Protein AF-A0A382S630-F1 (afdb_monomer)

Structure (mmCIF, N/CA/C/O backbone):
data_AF-A0A382S630-F1
#
_entry.id   AF-A0A382S630-F1
#
loop_
_atom_site.group_PDB
_atom_site.id
_atom_site.type_symbol
_atom_site.label_atom_id
_atom_site.label_alt_id
_atom_site.label_comp_id
_atom_site.label_asym_id
_atom_site.label_entity_id
_atom_site.label_seq_id
_atom_site.pdbx_PDB_ins_code
_atom_site.Cartn_x
_atom_site.Cartn_y
_atom_site.Cartn_z
_atom_site.occupancy
_atom_site.B_iso_or_equiv
_atom_site.auth_seq_id
_atom_site.auth_comp_id
_atom_site.auth_asym_id
_atom_site.auth_atom_id
_atom_site.pdbx_PDB_model_num
ATOM 1 N N . MET A 1 1 ? -16.430 -26.036 9.013 1.00 39.47 1 MET A N 1
ATOM 2 C CA . MET A 1 1 ? -15.439 -25.016 9.418 1.00 39.47 1 MET A CA 1
ATOM 3 C C . MET A 1 1 ? -15.789 -23.757 8.652 1.00 39.47 1 MET A C 1
ATOM 5 O O . MET A 1 1 ? -15.904 -23.854 7.438 1.00 39.47 1 MET A O 1
ATOM 9 N N . ALA A 1 2 ? -16.091 -22.648 9.326 1.00 51.06 2 ALA A N 1
ATOM 10 C CA . ALA A 1 2 ? -16.344 -21.387 8.632 1.00 51.06 2 ALA A CA 1
ATOM 11 C C . ALA A 1 2 ? -15.013 -20.877 8.064 1.00 51.06 2 ALA A C 1
ATOM 13 O O . ALA A 1 2 ? -14.017 -20.856 8.782 1.00 51.06 2 ALA A O 1
ATOM 14 N N . GLU A 1 3 ? -14.987 -20.548 6.776 1.00 55.16 3 GLU A N 1
ATOM 15 C CA . GLU A 1 3 ? -13.829 -19.933 6.130 1.00 55.16 3 GLU A CA 1
ATOM 16 C C . GLU A 1 3 ? -13.650 -18.530 6.730 1.00 55.16 3 GLU A C 1
ATOM 18 O O . GLU A 1 3 ? -14.594 -17.735 6.737 1.00 55.16 3 GLU A O 1
ATOM 23 N N . GLU A 1 4 ? -12.481 -18.241 7.307 1.00 59.47 4 GLU A N 1
ATOM 24 C CA . GLU A 1 4 ? -12.197 -16.895 7.808 1.00 59.47 4 GLU A CA 1
ATOM 25 C C . GLU A 1 4 ? -12.275 -15.903 6.635 1.00 59.47 4 GLU A C 1
ATOM 27 O O . GLU A 1 4 ? -11.759 -16.191 5.548 1.00 59.47 4 GLU A O 1
ATOM 32 N N . PRO A 1 5 ? -12.929 -14.740 6.799 1.00 61.81 5 PRO A N 1
ATOM 33 C CA . PRO A 1 5 ? -13.053 -13.784 5.711 1.00 61.81 5 PRO A CA 1
ATOM 34 C C . PRO A 1 5 ? -11.660 -13.359 5.230 1.00 61.81 5 PRO A C 1
ATOM 36 O O . PRO A 1 5 ? -10.857 -12.833 5.995 1.00 61.81 5 PRO A O 1
ATOM 39 N N . LYS A 1 6 ? -11.390 -13.546 3.928 1.00 67.06 6 LYS A N 1
ATOM 40 C CA . LYS A 1 6 ? -10.089 -13.254 3.288 1.00 67.06 6 LYS A CA 1
ATOM 41 C C . LYS A 1 6 ? -9.606 -11.808 3.488 1.00 67.06 6 LYS A C 1
ATOM 43 O O . LYS A 1 6 ? -8.434 -11.533 3.265 1.00 67.06 6 LYS A O 1
ATOM 48 N N . PHE A 1 7 ? -10.484 -10.884 3.877 1.00 72.06 7 PHE A N 1
ATOM 49 C CA . PHE A 1 7 ? -10.171 -9.479 4.138 1.00 72.06 7 PHE A CA 1
ATOM 50 C C . PHE A 1 7 ? -10.867 -9.009 5.422 1.00 72.06 7 PHE A C 1
ATOM 52 O O . PHE A 1 7 ? -11.997 -9.416 5.689 1.00 72.06 7 PHE A O 1
ATOM 59 N N . ASN A 1 8 ? -10.234 -8.095 6.166 1.00 64.56 8 ASN A N 1
ATOM 60 C CA . ASN A 1 8 ? -10.597 -7.684 7.533 1.00 64.56 8 ASN A CA 1
ATOM 61 C C . ASN A 1 8 ? -11.897 -6.847 7.659 1.00 64.56 8 ASN A C 1
ATOM 63 O O . ASN A 1 8 ? -12.125 -6.197 8.676 1.00 64.56 8 ASN A O 1
ATOM 67 N N . GLY A 1 9 ? -12.774 -6.871 6.650 1.00 63.47 9 GLY A N 1
ATOM 68 C CA . GLY A 1 9 ? -14.088 -6.220 6.680 1.00 63.47 9 GLY A CA 1
ATOM 69 C C . GLY A 1 9 ? -14.161 -4.885 5.924 1.00 63.47 9 GLY A C 1
ATOM 70 O O . GLY A 1 9 ? -13.616 -3.868 6.342 1.00 63.47 9 GLY A O 1
ATOM 71 N N . ASN A 1 10 ? -14.899 -4.921 4.809 1.00 71.00 10 ASN A N 1
ATOM 72 C CA . ASN A 1 10 ? -15.641 -3.849 4.126 1.00 71.00 10 ASN A CA 1
ATOM 73 C C . ASN A 1 10 ? -14.943 -2.513 3.816 1.00 71.00 10 ASN A C 1
ATOM 75 O O . ASN A 1 10 ? -15.542 -1.451 3.987 1.00 71.00 10 ASN A O 1
ATOM 79 N N . PHE A 1 11 ? -13.739 -2.539 3.236 1.00 86.44 11 PHE A N 1
ATOM 80 C CA . PHE A 1 11 ? -13.334 -1.399 2.404 1.00 86.44 11 PHE A CA 1
ATOM 81 C C . PHE A 1 11 ? -14.377 -1.179 1.300 1.00 86.44 11 PHE A C 1
ATOM 83 O O . PHE A 1 11 ? -14.669 -2.095 0.528 1.00 86.44 11 PHE A O 1
ATOM 90 N N . LEU A 1 12 ? -14.918 0.036 1.202 1.00 90.69 12 LEU A N 1
ATOM 91 C CA . LEU A 1 12 ? -15.762 0.420 0.075 1.00 90.69 12 LEU A CA 1
ATOM 92 C C . LEU A 1 12 ? -14.939 0.354 -1.212 1.00 90.69 12 LEU A C 1
ATOM 94 O O . LEU A 1 12 ? -13.759 0.705 -1.218 1.00 90.69 12 LEU A O 1
ATOM 98 N N . THR A 1 13 ? -15.575 0.009 -2.333 1.00 91.81 13 THR A N 1
ATOM 99 C CA . THR A 1 13 ? -14.925 -0.016 -3.656 1.00 91.81 13 THR A CA 1
ATOM 100 C C . THR A 1 13 ? -14.141 1.264 -3.948 1.00 91.81 13 THR A C 1
ATOM 102 O O . THR A 1 13 ? -13.046 1.213 -4.502 1.00 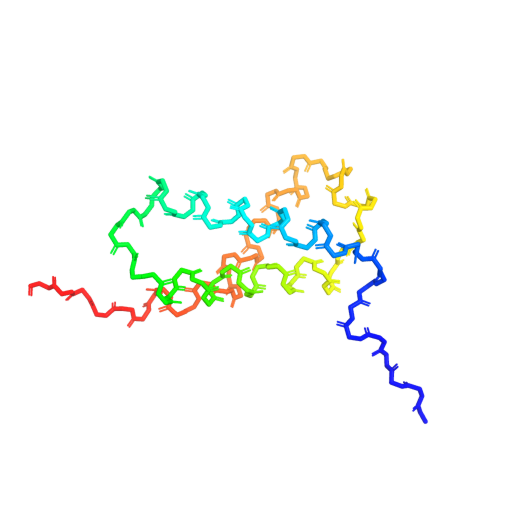91.81 13 THR A O 1
ATOM 105 N N . LYS A 1 14 ? -14.676 2.419 -3.532 1.00 93.88 14 LYS A N 1
ATOM 106 C CA . LYS A 1 14 ? -13.998 3.712 -3.658 1.00 93.88 14 LYS A CA 1
ATOM 107 C C . LYS A 1 14 ? -12.684 3.759 -2.867 1.00 93.88 14 LYS A C 1
ATOM 109 O O . LYS A 1 14 ? -11.668 4.122 -3.440 1.00 93.88 14 LYS A O 1
ATOM 114 N N . GLN A 1 15 ? -12.682 3.315 -1.611 1.00 93.88 15 GLN A N 1
ATOM 115 C CA . GLN A 1 15 ? -11.486 3.305 -0.760 1.00 93.88 15 GLN A CA 1
ATOM 116 C C . GLN A 1 15 ? -10.410 2.354 -1.299 1.00 93.88 15 GLN A C 1
ATOM 118 O O . GLN A 1 15 ? -9.226 2.661 -1.241 1.00 93.88 15 GLN A O 1
ATOM 123 N N . ILE A 1 16 ? -10.813 1.214 -1.870 1.00 94.88 16 ILE A N 1
ATOM 124 C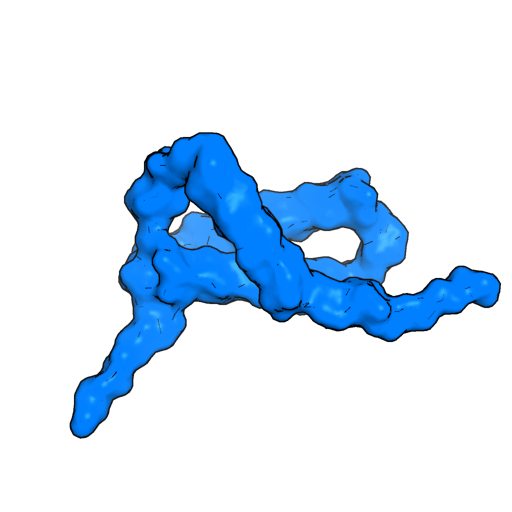 CA . ILE A 1 16 ? -9.880 0.284 -2.526 1.00 94.88 16 ILE A CA 1
ATOM 125 C C . ILE A 1 16 ? -9.193 0.974 -3.711 1.00 94.88 16 ILE A C 1
ATOM 127 O O . ILE A 1 16 ? -7.973 0.910 -3.839 1.00 94.88 16 ILE A O 1
ATOM 131 N N . ARG A 1 17 ? -9.968 1.669 -4.554 1.00 97.06 17 ARG A N 1
ATOM 132 C CA . ARG A 1 17 ? -9.427 2.417 -5.699 1.00 97.06 17 ARG A CA 1
ATOM 133 C C . ARG A 1 17 ? -8.510 3.553 -5.260 1.00 97.06 17 ARG A C 1
ATOM 135 O O . ARG A 1 17 ? -7.479 3.751 -5.885 1.00 97.06 17 ARG A O 1
ATOM 142 N N . GLU A 1 18 ? -8.857 4.262 -4.190 1.00 96.38 18 GLU A N 1
ATOM 143 C CA . GLU A 1 18 ? -8.023 5.330 -3.629 1.00 96.38 18 GLU A CA 1
ATOM 144 C C . GLU 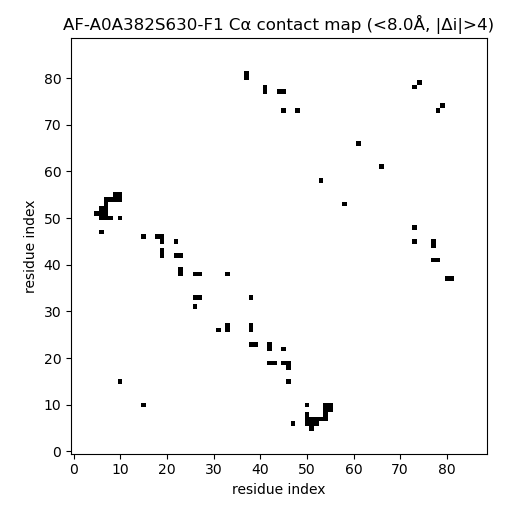A 1 18 ? -6.682 4.790 -3.120 1.00 96.38 18 GLU A C 1
ATOM 146 O O . GLU A 1 18 ? -5.643 5.356 -3.452 1.00 96.38 18 GLU A O 1
ATOM 151 N N . LEU A 1 19 ? -6.675 3.665 -2.395 1.00 95.44 19 LEU A N 1
ATOM 152 C CA . LEU A 1 19 ? -5.432 3.025 -1.943 1.00 95.44 19 LEU A CA 1
ATOM 153 C C . LEU A 1 19 ? -4.535 2.628 -3.111 1.00 95.44 19 LEU A C 1
ATOM 155 O O . LEU A 1 19 ? -3.341 2.941 -3.119 1.00 95.44 19 LEU A O 1
ATOM 159 N N . TRP A 1 20 ? -5.125 1.983 -4.116 1.00 97.94 20 TRP A N 1
ATOM 160 C CA . TRP A 1 20 ? -4.398 1.575 -5.308 1.00 97.94 20 TRP A CA 1
ATOM 161 C C . TRP A 1 20 ? -3.856 2.785 -6.077 1.00 97.94 20 TRP A C 1
ATOM 163 O O . TRP A 1 20 ? -2.693 2.801 -6.476 1.00 97.94 20 TRP A O 1
ATOM 173 N N . GLN A 1 21 ? -4.669 3.834 -6.240 1.00 97.88 21 GLN A N 1
ATOM 174 C CA . GLN A 1 21 ? -4.283 5.053 -6.947 1.00 97.88 21 GLN A CA 1
ATOM 175 C C . GLN A 1 21 ? -3.141 5.779 -6.236 1.00 97.88 21 GLN A C 1
ATOM 177 O O . GLN A 1 21 ? -2.190 6.191 -6.901 1.00 97.88 21 GLN A O 1
ATOM 182 N N . VAL A 1 22 ? -3.201 5.908 -4.906 1.00 96.31 22 VAL A N 1
ATOM 183 C CA . VAL A 1 22 ? -2.112 6.491 -4.112 1.00 96.31 22 VAL A CA 1
ATOM 184 C C . VAL A 1 22 ? -0.829 5.699 -4.335 1.00 96.31 22 VAL A C 1
ATOM 186 O O . VAL A 1 22 ? 0.182 6.294 -4.696 1.00 96.31 22 VAL A O 1
ATOM 189 N N . CYS A 1 23 ? -0.877 4.367 -4.230 1.00 96.75 23 CYS A N 1
ATOM 190 C CA . CYS A 1 23 ? 0.286 3.531 -4.518 1.00 96.75 23 CYS A CA 1
ATOM 191 C C . CYS A 1 23 ? 0.834 3.774 -5.934 1.00 96.75 23 CYS A C 1
ATOM 193 O O . CYS A 1 23 ? 2.020 4.064 -6.100 1.00 96.75 23 CYS A O 1
ATOM 195 N N . SER A 1 24 ? -0.028 3.713 -6.952 1.00 97.00 24 SER A N 1
ATOM 196 C CA . SER A 1 24 ? 0.384 3.826 -8.353 1.00 97.00 24 SER A CA 1
ATOM 197 C C . SER A 1 24 ? 1.009 5.187 -8.660 1.00 97.00 24 SER A C 1
ATOM 199 O O . SER A 1 24 ? 2.039 5.247 -9.331 1.00 97.00 24 SER A O 1
ATOM 201 N N . ILE A 1 25 ? 0.423 6.281 -8.163 1.00 97.38 25 ILE A N 1
ATOM 202 C CA . ILE A 1 25 ? 0.959 7.636 -8.353 1.00 97.38 25 ILE A CA 1
ATOM 203 C C . ILE A 1 25 ? 2.292 7.789 -7.618 1.00 97.38 25 ILE A C 1
ATOM 205 O O . ILE A 1 25 ? 3.251 8.300 -8.193 1.00 97.38 25 ILE A O 1
ATOM 209 N N . THR A 1 26 ? 2.390 7.313 -6.375 1.00 95.44 26 THR A N 1
ATOM 210 C CA . THR A 1 26 ? 3.636 7.380 -5.604 1.00 95.44 26 THR A CA 1
ATOM 211 C C . THR A 1 26 ? 4.767 6.628 -6.302 1.00 95.44 26 THR A C 1
ATOM 213 O O . THR A 1 26 ? 5.852 7.184 -6.459 1.00 95.44 26 THR A O 1
ATOM 216 N N . PHE A 1 27 ? 4.527 5.407 -6.787 1.00 94.19 27 PHE A N 1
ATOM 217 C CA . PHE A 1 27 ? 5.541 4.667 -7.539 1.00 94.19 27 PHE A CA 1
ATOM 218 C C . PHE A 1 27 ? 5.868 5.314 -8.888 1.00 94.19 27 PHE A C 1
ATOM 220 O O . PHE A 1 27 ? 7.036 5.355 -9.251 1.00 94.19 27 PHE A O 1
ATOM 227 N N . GLN A 1 28 ? 4.889 5.856 -9.619 1.00 95.06 28 GLN A N 1
ATOM 228 C CA . GLN A 1 28 ? 5.150 6.566 -10.880 1.00 95.06 28 GLN A CA 1
ATOM 229 C C . GLN A 1 28 ? 6.042 7.797 -10.678 1.00 95.06 28 GLN A C 1
ATOM 231 O O . GLN A 1 28 ? 6.894 8.066 -11.523 1.00 95.06 28 GLN A O 1
ATOM 236 N N . ASN A 1 29 ? 5.850 8.530 -9.580 1.00 95.75 29 ASN A N 1
ATOM 237 C CA . ASN A 1 29 ? 6.618 9.738 -9.280 1.00 95.75 29 ASN A CA 1
ATOM 238 C C . ASN A 1 29 ? 8.021 9.415 -8.749 1.00 95.75 29 ASN A C 1
ATOM 240 O O . ASN A 1 29 ? 8.984 10.068 -9.137 1.00 95.75 29 ASN A O 1
ATOM 244 N N . ASN A 1 30 ? 8.142 8.408 -7.880 1.00 92.88 30 ASN A N 1
ATOM 245 C CA . ASN A 1 30 ? 9.409 8.072 -7.222 1.00 92.88 30 ASN A CA 1
ATOM 246 C C . ASN A 1 30 ? 10.273 7.093 -8.034 1.00 92.88 30 ASN A C 1
ATOM 248 O O . ASN A 1 30 ? 11.491 7.062 -7.874 1.00 92.88 30 ASN A O 1
ATOM 252 N N . HIS A 1 31 ? 9.645 6.288 -8.892 1.00 91.06 31 HIS A N 1
ATOM 253 C CA . HIS A 1 31 ? 10.281 5.264 -9.721 1.00 91.06 31 HIS A CA 1
ATOM 254 C C . HIS A 1 31 ? 9.710 5.303 -11.153 1.00 91.06 31 HIS A C 1
ATOM 256 O O . HIS A 1 31 ? 9.094 4.331 -11.603 1.00 91.06 31 HIS A O 1
ATOM 262 N N . P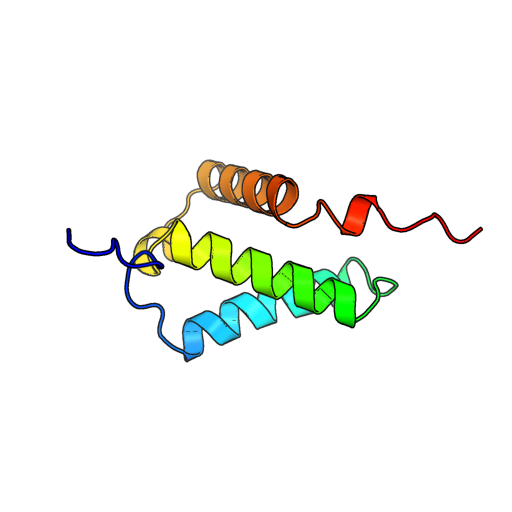RO A 1 32 ? 9.876 6.418 -11.890 1.00 91.69 32 PRO A N 1
ATOM 263 C CA . PRO A 1 32 ? 9.297 6.579 -13.226 1.00 91.69 32 PRO A CA 1
ATOM 264 C C . PRO A 1 32 ? 9.777 5.531 -14.240 1.00 91.69 32 PRO A C 1
ATOM 266 O O . PRO A 1 32 ? 9.046 5.217 -15.174 1.00 91.69 32 PRO A O 1
ATOM 269 N N . GLN A 1 33 ? 10.970 4.971 -14.033 1.00 92.06 33 GLN A N 1
ATOM 270 C CA . GLN A 1 33 ? 11.580 3.913 -14.839 1.00 92.06 33 GLN A CA 1
ATOM 271 C C . GLN A 1 33 ? 11.049 2.505 -14.534 1.00 92.06 33 GLN A C 1
ATOM 273 O O . GLN A 1 33 ? 11.380 1.562 -15.248 1.00 92.06 33 GLN A O 1
ATOM 278 N N . LEU A 1 34 ? 10.276 2.336 -13.456 1.00 88.81 34 LEU A N 1
ATOM 279 C CA . LEU A 1 34 ? 9.700 1.044 -13.109 1.00 88.81 34 LEU A CA 1
ATOM 280 C C . LEU A 1 34 ? 8.659 0.655 -14.156 1.00 88.81 34 LEU A C 1
ATOM 282 O O . LEU A 1 34 ? 7.721 1.421 -14.402 1.00 88.81 34 LEU A O 1
ATOM 286 N N . ASP A 1 35 ? 8.814 -0.551 -14.702 1.00 92.38 35 ASP A N 1
ATOM 287 C CA . ASP A 1 35 ? 7.861 -1.136 -15.638 1.00 92.38 35 ASP A CA 1
ATOM 288 C C . ASP A 1 35 ? 6.423 -1.062 -15.100 1.00 92.38 35 ASP A C 1
ATOM 290 O O . ASP A 1 35 ? 6.153 -1.299 -13.916 1.00 92.38 35 ASP A O 1
ATOM 294 N N . GLN A 1 36 ? 5.495 -0.713 -15.988 1.00 92.88 36 GLN A N 1
ATOM 295 C CA . GLN A 1 36 ? 4.108 -0.464 -15.623 1.00 92.88 36 GLN A CA 1
ATOM 296 C C . GLN A 1 36 ? 3.426 -1.717 -15.070 1.00 92.88 36 GLN A C 1
ATOM 298 O O . GLN A 1 36 ? 2.700 -1.611 -14.080 1.00 92.88 36 GLN A O 1
ATOM 303 N N . ALA A 1 37 ? 3.678 -2.892 -15.656 1.00 92.50 37 ALA A N 1
ATOM 304 C CA . ALA A 1 37 ? 3.084 -4.136 -15.182 1.00 92.50 37 ALA A CA 1
ATOM 305 C C . ALA A 1 37 ? 3.619 -4.489 -13.792 1.00 92.50 37 ALA A C 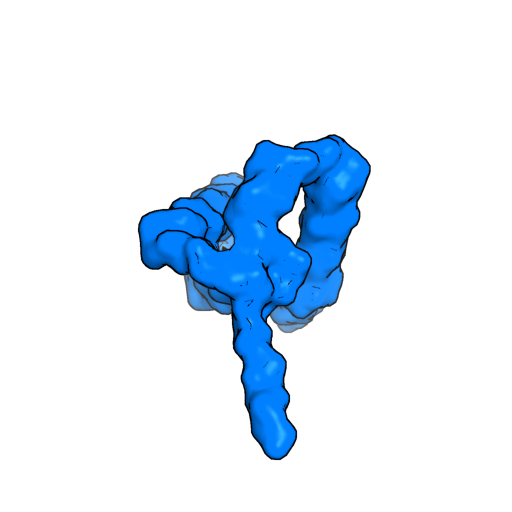1
ATOM 307 O O . ALA A 1 37 ? 2.841 -4.800 -12.890 1.00 92.50 37 ALA A O 1
ATOM 308 N N . LEU A 1 38 ? 4.927 -4.336 -13.575 1.00 92.69 38 LEU A N 1
ATOM 309 C CA . LEU A 1 38 ? 5.523 -4.586 -12.264 1.00 92.69 38 LEU A CA 1
ATOM 310 C C . LEU A 1 38 ? 5.006 -3.613 -11.193 1.00 92.69 38 LEU A C 1
ATOM 312 O O . LEU A 1 38 ? 4.746 -4.018 -10.060 1.00 92.69 38 LEU A O 1
ATOM 316 N N . ARG A 1 39 ? 4.795 -2.339 -11.543 1.00 94.19 39 ARG A N 1
ATOM 317 C CA . ARG A 1 39 ? 4.171 -1.367 -10.638 1.00 94.19 39 ARG A CA 1
ATOM 318 C C . ARG A 1 39 ? 2.755 -1.778 -10.246 1.00 94.19 39 ARG A C 1
ATOM 320 O O . ARG A 1 39 ? 2.404 -1.687 -9.071 1.00 94.19 39 ARG A O 1
ATOM 327 N N . TRP A 1 40 ? 1.947 -2.203 -11.213 1.00 95.31 40 TRP A N 1
ATOM 328 C CA . TRP A 1 40 ? 0.583 -2.658 -10.957 1.00 95.31 40 TRP A CA 1
ATOM 329 C C . TRP A 1 40 ? 0.562 -3.864 -10.022 1.00 95.31 40 TRP A C 1
ATOM 331 O O . TRP A 1 40 ? -0.156 -3.827 -9.027 1.00 95.31 40 TRP A O 1
ATOM 341 N N . GLU A 1 41 ? 1.423 -4.860 -10.252 1.00 94.44 41 GLU A N 1
ATOM 342 C CA . GLU A 1 41 ? 1.537 -6.026 -9.367 1.00 94.44 41 GLU A CA 1
ATOM 343 C C . GLU A 1 41 ? 1.878 -5.641 -7.919 1.00 94.44 41 GLU A C 1
ATOM 345 O O . GLU A 1 41 ? 1.295 -6.173 -6.970 1.00 94.44 41 GLU A O 1
ATOM 350 N N . VAL A 1 42 ? 2.809 -4.700 -7.728 1.00 95.56 42 VAL A N 1
ATOM 351 C CA . VAL A 1 42 ? 3.171 -4.212 -6.390 1.00 95.56 42 VAL A CA 1
ATOM 352 C C . VAL A 1 42 ? 1.993 -3.493 -5.734 1.00 95.56 42 VAL A C 1
ATOM 354 O O . VAL A 1 42 ? 1.704 -3.744 -4.563 1.00 95.56 42 VAL A O 1
ATOM 357 N N . CYS A 1 43 ? 1.278 -2.639 -6.469 1.00 97.06 43 CYS A N 1
ATOM 358 C CA . CYS A 1 43 ? 0.146 -1.895 -5.919 1.00 97.06 43 CYS A CA 1
ATOM 359 C C . CYS A 1 43 ? -1.084 -2.757 -5.632 1.00 97.06 43 CYS A C 1
ATOM 361 O O . CYS A 1 43 ? -1.787 -2.500 -4.648 1.00 97.06 43 CYS A O 1
ATOM 363 N N . ASP A 1 44 ? -1.301 -3.814 -6.410 1.00 96.44 44 ASP A N 1
ATOM 364 C CA . ASP A 1 44 ? -2.283 -4.849 -6.095 1.00 96.44 44 ASP A CA 1
ATOM 365 C C . ASP A 1 44 ? -1.917 -5.537 -4.775 1.00 96.44 44 ASP A C 1
ATOM 367 O O . ASP A 1 44 ? -2.747 -5.611 -3.865 1.00 96.44 44 ASP A O 1
ATOM 371 N N . CYS A 1 45 ? -0.652 -5.947 -4.616 1.00 96.19 45 CYS A N 1
ATOM 372 C CA . CYS A 1 45 ? -0.168 -6.573 -3.385 1.00 96.19 45 CYS A CA 1
ATOM 373 C C . CYS A 1 45 ?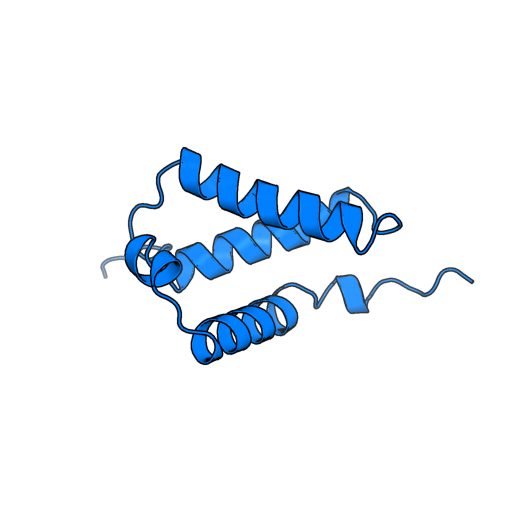 -0.292 -5.647 -2.166 1.00 96.19 45 CYS A C 1
ATOM 375 O O . CYS A 1 45 ? -0.804 -6.069 -1.127 1.00 96.19 45 CYS A O 1
ATOM 377 N N . TYR A 1 46 ? 0.112 -4.378 -2.285 1.00 96.50 46 TYR A N 1
ATOM 378 C CA . TYR A 1 46 ? -0.000 -3.395 -1.203 1.00 96.50 46 TYR A CA 1
ATOM 379 C C . TYR A 1 46 ? -1.459 -3.225 -0.766 1.00 96.50 46 TYR A C 1
ATOM 381 O O . TYR A 1 46 ? -1.770 -3.275 0.426 1.00 96.50 46 TYR A O 1
ATOM 389 N N . THR A 1 47 ? -2.363 -3.061 -1.734 1.00 95.88 47 THR A N 1
ATOM 390 C CA . THR A 1 47 ? -3.798 -2.889 -1.481 1.00 95.88 47 THR A CA 1
ATOM 391 C C . THR A 1 47 ? -4.378 -4.113 -0.777 1.00 95.88 47 THR A C 1
ATOM 393 O O . THR A 1 47 ? -5.093 -3.981 0.219 1.00 95.88 47 THR A O 1
ATOM 396 N N . ASP A 1 48 ? -4.041 -5.313 -1.244 1.00 94.62 48 ASP A N 1
ATOM 397 C CA . ASP A 1 48 ? -4.488 -6.563 -0.638 1.00 94.62 48 ASP A CA 1
ATOM 398 C C . ASP A 1 48 ? -3.950 -6.755 0.778 1.00 94.62 48 ASP A C 1
ATOM 400 O O . ASP A 1 48 ? -4.712 -7.130 1.671 1.00 94.62 48 ASP A O 1
ATOM 404 N N . LEU A 1 49 ? -2.670 -6.468 1.016 1.00 93.69 49 LEU A N 1
ATOM 405 C CA . LEU A 1 49 ? -2.064 -6.613 2.335 1.00 93.69 49 LEU A CA 1
ATOM 406 C C . LEU A 1 49 ? -2.686 -5.642 3.345 1.00 93.69 49 LEU A C 1
ATOM 408 O O . LEU A 1 49 ? -3.013 -6.051 4.461 1.00 93.69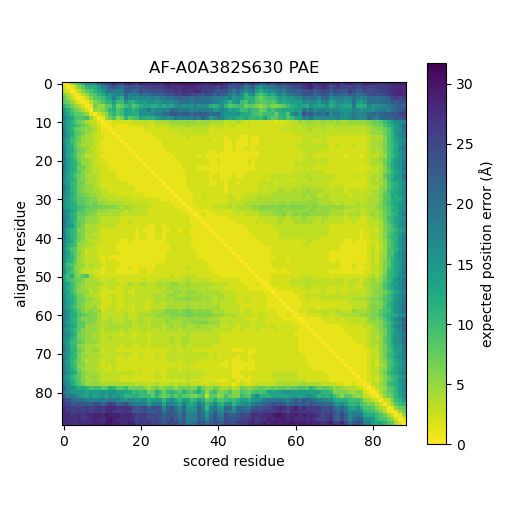 49 LEU A O 1
ATOM 412 N N . ILE A 1 50 ? -2.942 -4.390 2.954 1.00 93.88 50 ILE A N 1
ATOM 413 C CA . ILE A 1 50 ? -3.662 -3.418 3.792 1.00 93.88 50 ILE A CA 1
ATOM 414 C C . ILE A 1 50 ? -5.063 -3.941 4.125 1.00 93.88 50 ILE A C 1
ATOM 416 O O . ILE A 1 50 ? -5.437 -3.989 5.294 1.00 93.88 50 ILE A O 1
ATOM 420 N N . ARG A 1 51 ? -5.820 -4.409 3.125 1.00 92.62 51 ARG A N 1
ATOM 421 C CA . ARG A 1 51 ? -7.193 -4.918 3.306 1.00 92.62 51 ARG A CA 1
ATOM 422 C C . ARG A 1 51 ? -7.270 -6.188 4.152 1.00 92.62 51 ARG A C 1
ATOM 424 O O . ARG A 1 51 ? -8.297 -6.447 4.774 1.00 92.62 51 ARG A O 1
ATOM 431 N N . ARG A 1 52 ? -6.217 -7.007 4.151 1.00 89.31 52 ARG A N 1
ATOM 432 C CA . ARG A 1 52 ? -6.106 -8.208 4.995 1.00 89.31 52 ARG A CA 1
ATOM 433 C C . ARG A 1 52 ? -5.774 -7.878 6.440 1.00 89.31 52 ARG A C 1
ATOM 435 O O . ARG A 1 52 ? -6.153 -8.626 7.326 1.00 89.31 52 ARG A O 1
ATOM 442 N N . THR A 1 53 ? -5.044 -6.792 6.675 1.00 87.88 53 THR A N 1
ATOM 443 C CA . THR A 1 53 ? -4.414 -6.529 7.977 1.00 87.88 53 THR A CA 1
ATOM 444 C C . THR A 1 53 ? -5.086 -5.414 8.762 1.00 87.88 53 THR A C 1
ATOM 446 O O . THR A 1 53 ? -5.043 -5.436 9.988 1.00 87.88 53 THR A O 1
ATOM 449 N N . LEU A 1 54 ? -5.753 -4.475 8.094 1.00 90.94 54 LEU A N 1
ATOM 450 C CA . LEU A 1 54 ? -6.339 -3.286 8.707 1.00 90.94 54 LEU A CA 1
ATOM 451 C C . LEU A 1 54 ? -7.799 -3.108 8.294 1.00 90.94 54 LEU A C 1
ATOM 453 O O . LEU A 1 54 ? -8.231 -3.584 7.249 1.00 90.94 54 LEU A O 1
ATOM 457 N N . THR A 1 55 ? -8.550 -2.381 9.117 1.00 90.25 55 THR A N 1
ATOM 458 C CA . THR A 1 55 ? -9.863 -1.832 8.759 1.00 90.25 55 THR A CA 1
ATOM 459 C C . THR A 1 55 ? -9.698 -0.394 8.249 1.00 90.25 55 THR A C 1
ATOM 461 O O . THR A 1 55 ? -8.693 0.248 8.578 1.00 90.25 55 THR A O 1
ATOM 464 N N . PRO A 1 56 ? -10.668 0.165 7.499 1.00 89.38 56 PRO A N 1
ATOM 465 C CA . PRO A 1 56 ? -10.606 1.565 7.072 1.00 89.38 56 PRO A CA 1
ATOM 466 C C . PRO A 1 56 ? -10.447 2.551 8.241 1.00 89.38 56 PRO A C 1
ATOM 468 O O . PRO A 1 56 ? -9.655 3.486 8.156 1.00 89.38 56 PRO A O 1
ATOM 471 N N . ASP A 1 57 ? -11.149 2.309 9.355 1.00 89.56 57 ASP A N 1
ATOM 472 C CA . ASP A 1 57 ? -11.055 3.137 10.565 1.00 89.56 57 ASP A CA 1
ATOM 473 C C . ASP A 1 57 ? -9.652 3.094 11.181 1.00 89.56 57 ASP A C 1
ATOM 475 O O . ASP A 1 57 ? -9.078 4.132 11.510 1.00 89.56 57 ASP A O 1
ATOM 479 N N . LYS A 1 58 ? -9.060 1.896 11.284 1.00 90.38 58 LYS A N 1
ATOM 480 C CA . LYS A 1 58 ? -7.715 1.742 11.840 1.00 90.38 58 LYS A CA 1
ATOM 481 C C . LYS A 1 58 ? -6.655 2.363 10.934 1.00 90.38 58 LYS A C 1
ATOM 483 O O . LYS A 1 58 ? -5.726 2.981 11.447 1.00 90.38 58 LYS A O 1
ATOM 488 N N . LEU A 1 59 ? -6.806 2.231 9.616 1.00 90.31 59 LEU A N 1
ATOM 489 C CA . LEU A 1 59 ? -5.905 2.831 8.634 1.00 90.31 59 LEU A CA 1
ATOM 490 C C . LEU A 1 59 ? -5.889 4.365 8.736 1.00 90.31 59 LEU A C 1
ATOM 492 O O . LEU A 1 59 ? -4.821 4.967 8.687 1.00 90.31 59 LEU A O 1
ATOM 496 N N . GLY A 1 60 ? -7.050 4.995 8.943 1.00 88.62 60 GLY A N 1
ATOM 497 C CA . GLY A 1 60 ? -7.159 6.448 9.120 1.00 88.62 60 GLY A CA 1
ATOM 498 C C . GLY A 1 60 ? -6.620 6.981 10.455 1.00 88.62 60 GLY A C 1
ATOM 499 O O . GLY A 1 60 ? -6.496 8.191 10.618 1.00 88.62 60 GLY A O 1
ATOM 500 N N . LYS A 1 61 ? -6.301 6.098 11.409 1.00 94.12 61 LYS A N 1
ATOM 501 C CA . LYS A 1 61 ? -5.857 6.437 12.774 1.00 94.12 61 LYS A CA 1
ATOM 502 C C . LYS A 1 61 ? -4.456 5.913 13.097 1.00 94.12 61 LYS A C 1
ATOM 504 O O . LYS A 1 61 ? -4.114 5.781 14.272 1.00 94.12 61 LYS A O 1
ATOM 509 N N . LEU A 1 62 ? -3.666 5.551 12.085 1.00 93.12 62 LEU A N 1
ATOM 510 C CA . LEU A 1 62 ? -2.292 5.113 12.315 1.00 93.12 62 LEU A CA 1
ATOM 511 C C . LEU A 1 62 ? -1.459 6.278 12.852 1.00 93.12 62 LEU A C 1
ATOM 513 O O . LEU A 1 62 ? -1.419 7.353 12.255 1.00 93.12 62 LEU A O 1
ATOM 517 N N . ASP A 1 63 ? -0.768 6.046 13.964 1.00 95.62 63 ASP A N 1
ATOM 518 C CA . ASP A 1 63 ? 0.294 6.946 14.402 1.00 95.62 63 ASP A CA 1
ATOM 519 C C . ASP A 1 63 ? 1.548 6.788 13.518 1.00 95.62 63 ASP A C 1
ATOM 521 O O . ASP A 1 63 ? 1.650 5.880 12.687 1.00 95.62 63 ASP A O 1
ATOM 525 N N . TYR A 1 64 ? 2.532 7.672 13.698 1.00 93.62 64 TYR A N 1
ATOM 526 C CA . TYR A 1 64 ? 3.769 7.644 12.912 1.00 93.62 64 TYR A CA 1
ATOM 527 C C . TYR A 1 64 ? 4.506 6.297 12.994 1.00 93.62 64 TYR A C 1
ATOM 529 O O . TYR A 1 64 ? 5.025 5.805 11.988 1.00 93.62 64 TYR A O 1
ATOM 537 N N . LYS A 1 65 ? 4.552 5.680 14.181 1.00 96.19 65 LYS A N 1
ATOM 538 C CA . LYS A 1 65 ? 5.241 4.404 14.387 1.00 96.19 65 LYS A CA 1
ATOM 539 C C . LYS A 1 65 ? 4.509 3.286 13.646 1.00 96.19 65 LYS A C 1
ATOM 541 O O . LYS A 1 65 ? 5.143 2.547 12.899 1.00 96.19 65 LYS A O 1
ATOM 546 N N . GLN A 1 66 ? 3.189 3.217 13.779 1.00 94.56 66 GLN A N 1
ATOM 547 C CA . GLN A 1 66 ? 2.341 2.245 13.091 1.00 94.56 66 GLN A CA 1
ATOM 548 C C . GLN A 1 66 ? 2.396 2.415 11.567 1.00 94.56 66 GLN A C 1
ATOM 550 O O . GLN A 1 66 ? 2.480 1.428 10.839 1.00 94.56 66 GLN A O 1
ATOM 555 N N . ALA A 1 67 ? 2.405 3.653 11.066 1.00 92.75 67 ALA A N 1
ATOM 556 C CA . ALA A 1 67 ? 2.553 3.936 9.640 1.00 92.75 67 ALA A CA 1
ATOM 557 C C . ALA A 1 67 ? 3.921 3.480 9.103 1.00 92.75 67 ALA A C 1
ATOM 559 O O . ALA A 1 67 ? 4.009 2.903 8.014 1.00 92.75 67 ALA A O 1
ATOM 560 N N . LYS A 1 68 ? 4.992 3.682 9.880 1.00 94.12 68 LYS A N 1
ATOM 561 C CA . LYS A 1 68 ? 6.336 3.201 9.538 1.00 94.12 68 LYS A CA 1
ATOM 562 C C . LYS A 1 68 ? 6.410 1.673 9.538 1.00 94.12 68 LYS A C 1
ATOM 564 O O . LYS A 1 68 ? 6.982 1.096 8.618 1.00 94.12 68 LYS A O 1
ATOM 569 N N . GLU A 1 69 ? 5.808 1.016 10.526 1.00 95.38 69 GLU A N 1
ATOM 570 C CA . GLU A 1 69 ? 5.727 -0.448 10.598 1.00 95.38 69 GLU A CA 1
ATOM 571 C C . GLU A 1 69 ? 4.942 -1.031 9.417 1.00 95.38 69 GLU A C 1
ATOM 573 O O . GLU A 1 69 ? 5.419 -1.964 8.768 1.00 95.38 69 GLU A O 1
ATOM 578 N N . LEU A 1 70 ? 3.794 -0.436 9.076 1.00 94.00 70 LEU A N 1
ATOM 579 C CA . LEU A 1 70 ? 3.024 -0.808 7.890 1.00 94.00 70 LEU A CA 1
ATOM 580 C C . LEU A 1 70 ? 3.857 -0.649 6.613 1.00 94.00 70 LEU A C 1
ATOM 582 O O . LEU A 1 70 ? 3.885 -1.561 5.793 1.00 94.00 70 LEU A O 1
ATOM 586 N N . SER A 1 71 ? 4.573 0.468 6.461 1.00 92.25 71 SER A N 1
ATOM 587 C CA . SER A 1 71 ? 5.423 0.718 5.289 1.00 92.25 71 SER A CA 1
ATOM 588 C C . SER A 1 71 ? 6.507 -0.349 5.136 1.00 92.25 71 SER A C 1
ATOM 590 O O . SER A 1 71 ? 6.670 -0.911 4.055 1.00 92.25 71 SER A O 1
ATOM 592 N N . SER A 1 72 ? 7.205 -0.684 6.224 1.00 93.94 72 SER A N 1
ATOM 593 C CA . SER A 1 72 ? 8.205 -1.757 6.228 1.00 93.94 72 SER A CA 1
ATOM 594 C C . SER A 1 72 ? 7.593 -3.107 5.863 1.00 93.94 72 SER A C 1
ATOM 596 O O . SER A 1 72 ? 8.175 -3.853 5.079 1.00 93.94 72 SER A O 1
ATOM 598 N N . LYS A 1 73 ? 6.405 -3.418 6.394 1.00 94.12 73 LYS A N 1
ATOM 599 C CA . LYS A 1 73 ? 5.697 -4.665 6.091 1.00 94.12 73 LYS A CA 1
ATOM 600 C C . LYS A 1 73 ? 5.336 -4.765 4.607 1.00 94.12 73 LYS A C 1
ATOM 602 O O . LYS A 1 73 ? 5.619 -5.783 3.983 1.00 94.12 73 LYS A O 1
ATOM 607 N N . LEU A 1 74 ? 4.780 -3.695 4.038 1.00 94.50 74 LEU A N 1
ATOM 608 C CA . LEU A 1 74 ? 4.437 -3.617 2.616 1.00 94.50 74 LEU A CA 1
ATOM 609 C C . LEU A 1 74 ? 5.669 -3.843 1.733 1.00 94.50 74 LEU A C 1
ATOM 611 O O . LEU A 1 74 ? 5.632 -4.680 0.836 1.00 94.50 7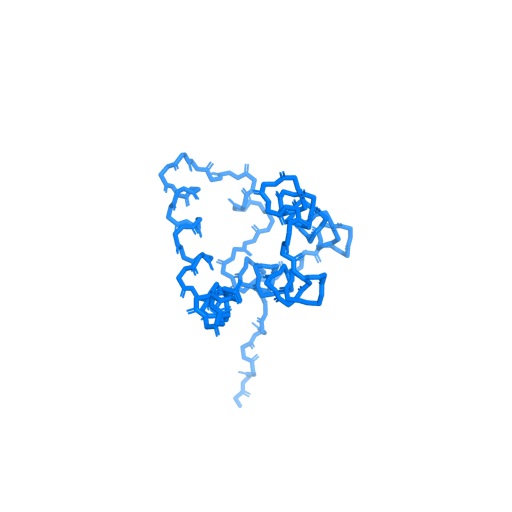4 LEU A O 1
ATOM 615 N N . ILE A 1 75 ? 6.779 -3.161 2.027 1.00 92.31 75 ILE A N 1
ATOM 616 C CA . ILE A 1 75 ? 8.028 -3.315 1.270 1.00 92.31 75 ILE A CA 1
ATOM 617 C C . ILE A 1 75 ? 8.535 -4.758 1.350 1.00 92.31 75 ILE A C 1
ATOM 619 O O . ILE A 1 75 ? 8.828 -5.363 0.320 1.00 92.31 75 ILE A O 1
ATOM 623 N N . ASN A 1 76 ? 8.615 -5.322 2.555 1.00 92.06 76 ASN A N 1
ATOM 624 C CA . ASN A 1 76 ? 9.192 -6.648 2.764 1.00 92.06 76 ASN A CA 1
ATOM 625 C C . ASN A 1 76 ? 8.381 -7.763 2.092 1.00 92.06 76 ASN A C 1
ATOM 627 O O . ASN A 1 76 ? 8.970 -8.713 1.582 1.00 92.06 76 ASN A O 1
ATOM 631 N N . GLU A 1 77 ? 7.051 -7.659 2.077 1.00 92.69 77 GLU A N 1
ATOM 632 C CA . GLU A 1 77 ? 6.189 -8.698 1.507 1.00 92.69 77 GLU A CA 1
ATOM 633 C C . GLU A 1 77 ? 5.950 -8.520 0.002 1.00 92.69 77 GLU A C 1
ATOM 635 O O . GLU A 1 77 ? 5.942 -9.502 -0.741 1.00 92.69 77 GLU A O 1
ATOM 640 N N . CYS A 1 78 ? 5.782 -7.285 -0.473 1.00 93.81 78 CYS A N 1
ATOM 641 C CA . CYS A 1 78 ? 5.313 -7.032 -1.835 1.00 93.81 78 CYS A CA 1
ATOM 642 C C . CYS A 1 78 ? 6.423 -6.633 -2.818 1.00 93.81 78 CYS A C 1
ATOM 644 O O . CYS A 1 78 ? 6.294 -6.899 -4.014 1.00 93.81 78 CYS A O 1
ATOM 646 N N . ASN A 1 79 ? 7.547 -6.071 -2.356 1.00 90.44 79 ASN A N 1
ATOM 647 C CA . ASN A 1 79 ? 8.624 -5.629 -3.256 1.00 90.44 79 ASN A CA 1
ATOM 648 C C . ASN A 1 79 ? 9.642 -6.732 -3.577 1.00 90.44 79 ASN A C 1
ATOM 650 O O . ASN A 1 79 ? 10.646 -6.478 -4.240 1.00 90.44 79 ASN A O 1
ATOM 654 N N . VAL A 1 80 ? 9.383 -7.978 -3.173 1.00 81.50 80 VAL A N 1
ATOM 655 C CA . VAL A 1 80 ? 10.272 -9.125 -3.431 1.00 81.50 80 VAL A CA 1
ATOM 656 C C . VAL A 1 80 ? 10.559 -9.299 -4.929 1.00 81.50 80 VAL A C 1
ATOM 658 O O . VAL A 1 80 ? 11.659 -9.703 -5.303 1.00 81.50 80 VAL A O 1
ATOM 661 N N . LYS A 1 81 ? 9.594 -8.963 -5.799 1.00 70.88 81 LYS A N 1
ATOM 662 C CA . LYS A 1 81 ? 9.768 -9.000 -7.259 1.00 70.88 81 LYS A CA 1
ATOM 663 C C . LYS A 1 81 ? 10.539 -7.800 -7.823 1.00 70.88 81 LYS A C 1
ATOM 665 O O . LYS A 1 81 ? 11.195 -7.961 -8.846 1.00 70.88 81 LYS A O 1
ATOM 670 N N . LEU A 1 82 ? 10.525 -6.643 -7.151 1.00 73.50 82 LEU A N 1
ATOM 671 C CA . LEU A 1 82 ? 11.347 -5.485 -7.541 1.00 73.50 82 LEU A CA 1
ATOM 672 C C . LEU A 1 82 ? 12.837 -5.811 -7.408 1.00 73.50 82 LEU A C 1
ATOM 674 O O . LEU A 1 82 ? 13.626 -5.514 -8.298 1.00 73.50 82 LEU A O 1
ATOM 678 N N . ASN A 1 83 ? 13.201 -6.523 -6.341 1.00 60.66 83 ASN A N 1
ATOM 679 C CA . ASN A 1 83 ? 14.579 -6.934 -6.063 1.00 60.66 83 ASN A CA 1
ATOM 680 C C . ASN A 1 83 ? 15.103 -8.040 -7.002 1.00 60.66 83 ASN A C 1
ATOM 682 O O . ASN A 1 83 ? 16.255 -8.447 -6.876 1.00 60.66 83 ASN A O 1
ATOM 686 N N . LYS A 1 84 ? 14.267 -8.555 -7.915 1.00 55.19 84 LYS A N 1
ATOM 687 C CA . LYS A 1 84 ? 14.635 -9.579 -8.905 1.00 55.19 84 LYS A CA 1
ATOM 688 C C . LYS A 1 84 ? 14.752 -9.037 -10.328 1.00 55.19 84 LYS A C 1
ATOM 690 O O . LYS A 1 84 ? 15.011 -9.830 -11.231 1.00 55.19 84 LYS A O 1
ATOM 695 N N . GLN A 1 85 ? 14.574 -7.733 -10.555 1.00 47.12 85 GLN A N 1
ATOM 696 C CA . GLN A 1 85 ? 14.911 -7.185 -11.864 1.00 47.12 85 GLN A CA 1
ATOM 697 C C . GLN A 1 85 ? 16.430 -7.299 -12.069 1.00 47.12 85 GLN A C 1
ATOM 699 O O . GLN A 1 85 ? 17.189 -6.819 -11.222 1.00 47.12 85 GLN A O 1
ATOM 704 N N . PRO A 1 86 ? 16.896 -7.940 -13.157 1.00 44.62 86 PRO A N 1
ATOM 705 C CA . PRO A 1 86 ? 18.288 -7.821 -13.531 1.00 44.62 86 PRO A CA 1
ATOM 706 C C . PRO A 1 86 ? 18.554 -6.340 -13.780 1.00 44.62 86 PRO A C 1
ATOM 708 O O . PRO A 1 86 ? 17.780 -5.673 -14.468 1.00 44.62 86 PRO A O 1
ATOM 711 N N . VAL A 1 87 ? 19.641 -5.831 -13.203 1.00 41.12 87 VAL A N 1
ATOM 712 C CA . VAL A 1 87 ? 20.225 -4.564 -13.632 1.00 41.12 87 VAL A CA 1
ATOM 713 C C . VAL A 1 87 ? 20.468 -4.709 -15.133 1.00 41.12 87 VAL A C 1
ATOM 715 O O . VAL A 1 87 ? 21.352 -5.459 -15.540 1.00 41.12 87 VAL A O 1
ATOM 718 N N . MET A 1 88 ? 19.636 -4.077 -15.959 1.00 36.41 88 MET A N 1
ATOM 719 C CA . MET A 1 88 ? 19.922 -3.951 -17.383 1.00 36.41 88 MET A CA 1
ATOM 720 C C . MET A 1 88 ? 21.020 -2.893 -17.503 1.00 36.41 88 MET A C 1
ATOM 722 O O . MET A 1 88 ? 20.735 -1.698 -17.536 1.00 36.41 88 MET A O 1
ATOM 726 N N . THR A 1 89 ? 22.269 -3.357 -17.421 1.00 36.03 89 THR A N 1
ATOM 727 C CA . THR A 1 89 ? 23.461 -2.668 -17.940 1.00 36.03 89 THR A CA 1
ATOM 728 C C . THR A 1 89 ? 23.391 -2.546 -19.449 1.00 36.03 89 THR A C 1
ATOM 730 O O . THR A 1 89 ? 22.984 -3.552 -20.076 1.00 36.03 89 THR A O 1
#

Organism: NCBI:txid408172

Solvent-accessible surface area (backbone atoms only — not comparable to full-atom values): 5226 Å² total; per-residue (Å²): 132,84,78,75,73,85,44,57,58,83,68,50,72,66,58,52,52,49,51,31,48,52,43,47,51,51,44,46,72,77,40,64,87,57,54,68,69,62,48,49,55,35,25,52,42,42,44,50,52,47,41,46,72,39,34,66,69,56,62,76,64,55,49,73,66,54,48,50,52,50,50,52,51,44,48,69,70,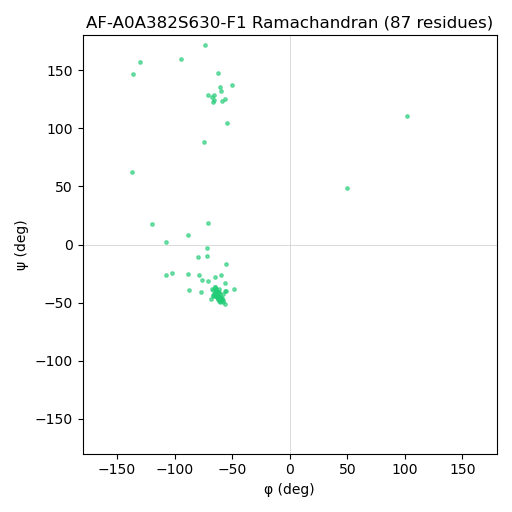40,41,59,65,65,77,63,59,74,82,84,123

Sequence (89 aa):
MAEEPKFNGNFLTKQIRELWQVCSITFQNNHPQLDQALRWEVCDCYTDLIRRTLTPDKLGKLDYKQAKELSSKLINECNVKLNKQPVMT

Mean predicted aligned error: 6.71 Å

Foldseek 3Di:
DDDDPLFPDDDDPVNLVVQLVVQLVVCCVVPVVDDNVLSNQLSVQLSSVCRRPDDPVVVVVDDPVRVVVSVVVSCVPRCPVVVPDPPPD

pLDDT: mean 85.46, std 16.39, range [36.03, 97.94]

Radius of gyration: 14.44 Å; Cα contacts (8 Å, |Δi|>4): 47; chains: 1; bounding box: 40×35×32 Å

Secondary structure (DSSP, 8-state):
-PPPPSSSS---HHHHHHHHHHHHHHHHHH-TTS-HHHHHHHHHHHHHHHHHH--HHHHTT--HHHHHHHHHHHHHHHGGGGGGS----